Protein AF-A0A847BIH7-F1 (afdb_monomer)

Mean predicted aligned error: 9.91 Å

Radius of gyration: 17.62 Å; Cα contacts (8 Å, |Δi|>4): 32; chains: 1; bounding box: 43×30×44 Å

pLDDT: mean 75.48, std 9.5, range [41.09, 91.94]

Solvent-accessible surface area (backbone atoms only — not comparable to full-atom values): 7349 Å² total; per-residue (Å²): 110,71,71,57,54,52,49,50,56,53,56,69,46,43,62,59,51,48,57,58,47,56,74,78,40,56,68,67,58,52,50,52,52,53,50,50,52,50,50,52,54,52,48,53,52,34,53,75,69,70,42,48,71,57,62,75,72,46,60,60,71,58,51,51,49,47,40,45,51,50,61,52,49,50,50,53,53,48,52,60,42,47,77,74,37,60,70,67,58,44,47,58,59,53,64,46,50,64,58,52,49,59,59,48,35,34,80,73,69,65,47,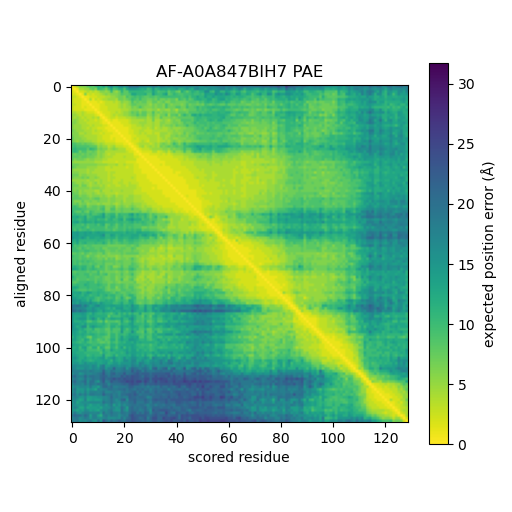80,80,46,76,62,55,53,51,50,49,51,54,56,54,63,69,71,111

Structure (mmCIF, N/CA/C/O backbone):
data_AF-A0A847BIH7-F1
#
_entry.id   AF-A0A847BIH7-F1
#
loop_
_atom_site.group_PDB
_atom_site.id
_atom_site.type_symbol
_atom_site.label_atom_id
_atom_site.label_alt_id
_atom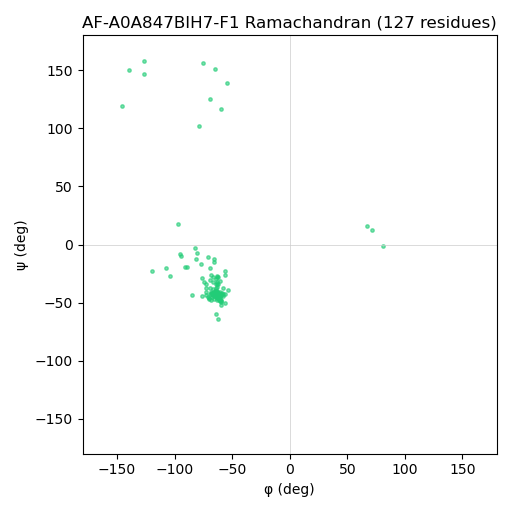_site.label_comp_id
_atom_site.label_asym_id
_atom_site.label_entity_id
_atom_site.label_seq_id
_atom_site.pdbx_PDB_ins_code
_atom_site.Cartn_x
_atom_site.Cartn_y
_atom_site.Cartn_z
_atom_site.occupancy
_atom_site.B_iso_or_equiv
_atom_site.auth_seq_id
_atom_site.auth_comp_id
_atom_site.auth_asym_id
_atom_site.auth_atom_id
_atom_site.pdbx_PDB_model_num
ATOM 1 N N . MET A 1 1 ? -15.569 13.007 2.045 1.00 56.41 1 MET A N 1
ATOM 2 C CA . MET A 1 1 ? -14.889 13.961 1.138 1.00 56.41 1 MET A CA 1
ATOM 3 C C . MET A 1 1 ? -13.470 14.306 1.593 1.00 56.41 1 MET A C 1
ATOM 5 O O . MET A 1 1 ? -12.554 14.014 0.839 1.00 56.41 1 MET A O 1
ATOM 9 N N . PHE A 1 2 ? -13.247 14.818 2.813 1.00 68.62 2 PHE A N 1
ATOM 10 C CA . PHE A 1 2 ? -11.900 15.198 3.291 1.00 68.62 2 PHE A CA 1
ATOM 11 C C . PHE A 1 2 ? -10.859 14.063 3.302 1.00 68.62 2 PHE A C 1
ATOM 13 O O . PHE A 1 2 ? -9.741 14.271 2.846 1.00 68.62 2 PHE A O 1
ATOM 20 N N . TYR A 1 3 ? -11.228 12.848 3.726 1.00 71.62 3 TYR A N 1
ATOM 21 C CA . TYR A 1 3 ? -10.313 11.695 3.680 1.00 71.62 3 TYR A CA 1
ATOM 22 C C . TYR A 1 3 ? -9.895 11.303 2.255 1.00 71.62 3 TYR A C 1
ATOM 24 O O . TYR A 1 3 ? -8.756 10.907 2.041 1.00 71.62 3 TYR A O 1
ATOM 32 N N . GLY A 1 4 ? -10.793 11.456 1.275 1.00 72.56 4 GLY A N 1
ATOM 33 C CA . GLY A 1 4 ? -10.501 11.159 -0.130 1.00 72.56 4 GLY A CA 1
ATOM 34 C C . GLY A 1 4 ? -9.544 12.177 -0.747 1.00 72.56 4 GLY A C 1
ATOM 35 O O . GLY A 1 4 ? -8.564 11.791 -1.369 1.00 72.56 4 GLY A O 1
ATOM 36 N N . LEU A 1 5 ? -9.771 13.473 -0.507 1.00 74.56 5 LEU A N 1
ATOM 37 C CA . LEU A 1 5 ? -8.861 14.533 -0.962 1.00 74.56 5 LEU A CA 1
ATOM 38 C C . LEU A 1 5 ? -7.475 14.414 -0.314 1.00 74.56 5 LEU A C 1
ATOM 40 O O . LEU A 1 5 ? -6.468 14.566 -0.999 1.00 74.56 5 LEU A O 1
ATOM 44 N N . GLY A 1 6 ? -7.419 14.088 0.982 1.00 77.56 6 GLY A N 1
ATOM 45 C CA . GLY A 1 6 ? -6.159 13.825 1.679 1.00 77.56 6 GLY A CA 1
ATOM 46 C C . GLY A 1 6 ? -5.415 12.617 1.105 1.00 77.56 6 GLY A C 1
ATOM 47 O O . GLY A 1 6 ? -4.210 12.694 0.884 1.00 77.56 6 GLY A O 1
ATOM 48 N N . ALA A 1 7 ? -6.132 11.533 0.792 1.00 78.88 7 ALA A N 1
ATOM 49 C CA . ALA A 1 7 ? -5.547 10.368 0.137 1.00 78.88 7 ALA A CA 1
ATOM 50 C C . ALA A 1 7 ? -4.977 10.720 -1.245 1.00 78.88 7 ALA A C 1
ATOM 52 O O . ALA A 1 7 ? -3.841 10.356 -1.527 1.00 78.88 7 ALA A O 1
ATOM 53 N N . VAL A 1 8 ? -5.712 11.482 -2.065 1.00 77.25 8 VAL A N 1
ATOM 54 C CA . VAL A 1 8 ? -5.238 11.937 -3.385 1.00 77.25 8 VAL A CA 1
ATOM 55 C C . VAL A 1 8 ? -3.993 12.814 -3.252 1.00 77.25 8 VAL A C 1
ATOM 57 O O . VAL A 1 8 ? -3.012 12.574 -3.945 1.00 77.25 8 VAL A O 1
ATOM 60 N N . ALA A 1 9 ? -3.989 13.782 -2.333 1.00 76.75 9 ALA A N 1
ATOM 61 C CA . ALA A 1 9 ? -2.837 14.658 -2.118 1.00 76.75 9 ALA A CA 1
ATOM 62 C C . ALA A 1 9 ? -1.581 13.880 -1.689 1.00 76.75 9 ALA A C 1
ATOM 64 O O . ALA A 1 9 ? -0.490 14.149 -2.190 1.00 76.75 9 ALA A O 1
ATOM 65 N N . LEU A 1 10 ? -1.736 12.892 -0.801 1.00 78.38 10 LEU A N 1
ATOM 66 C CA . LEU A 1 10 ? -0.646 11.997 -0.413 1.00 78.38 10 LEU A CA 1
ATOM 67 C C . LEU A 1 10 ? -0.174 11.152 -1.601 1.00 78.38 10 LEU A C 1
ATOM 69 O O . LEU A 1 10 ? 1.023 11.016 -1.819 1.00 78.38 10 LEU A O 1
ATOM 73 N N . TRP A 1 11 ? -1.090 10.627 -2.412 1.00 76.31 11 TRP A N 1
ATOM 74 C CA . TRP A 1 11 ? -0.735 9.810 -3.573 1.00 76.31 11 TRP A CA 1
ATOM 75 C C . TRP A 1 11 ? -0.004 10.606 -4.666 1.00 76.31 11 TRP A C 1
ATOM 77 O O . TRP A 1 11 ? 0.910 10.086 -5.301 1.00 76.31 11 TRP A O 1
ATOM 87 N N . SER A 1 12 ? -0.320 11.894 -4.827 1.00 73.88 12 SER A N 1
ATOM 88 C CA . SER A 1 12 ? 0.385 12.782 -5.758 1.00 73.88 12 SER A CA 1
ATOM 89 C C . SER A 1 12 ? 1.845 13.048 -5.364 1.00 73.88 12 SER A C 1
ATOM 91 O O . SER A 1 12 ? 2.673 13.298 -6.236 1.00 73.88 12 SER A O 1
ATOM 93 N N . THR A 1 13 ? 2.198 12.989 -4.074 1.00 80.19 13 THR A N 1
ATOM 94 C CA . THR A 1 13 ? 3.587 13.190 -3.606 1.00 80.19 13 THR A CA 1
ATOM 95 C C . THR A 1 13 ? 4.388 11.894 -3.521 1.00 80.19 13 THR A C 1
ATOM 97 O O . THR A 1 13 ? 5.621 11.927 -3.544 1.00 80.19 13 THR A O 1
ATOM 100 N N . VAL A 1 14 ? 3.701 10.750 -3.481 1.00 78.06 14 VAL A N 1
ATOM 101 C CA . VAL A 1 14 ? 4.301 9.415 -3.413 1.00 78.06 14 VAL A CA 1
ATOM 102 C C . VAL A 1 14 ? 5.268 9.174 -4.573 1.00 78.06 14 VAL A C 1
ATOM 104 O O . VAL A 1 14 ? 6.373 8.706 -4.325 1.00 78.06 14 VAL A O 1
ATOM 107 N N . ALA A 1 15 ? 4.935 9.561 -5.810 1.00 69.56 15 ALA A N 1
ATOM 108 C CA . ALA A 1 15 ? 5.830 9.382 -6.962 1.00 69.56 15 ALA A CA 1
ATOM 109 C C . ALA A 1 15 ? 7.179 10.107 -6.785 1.00 69.56 15 ALA A C 1
ATOM 111 O O . ALA A 1 15 ? 8.245 9.535 -7.027 1.00 69.56 15 ALA A O 1
ATOM 112 N N . THR A 1 16 ? 7.147 11.349 -6.296 1.00 75.44 16 THR A N 1
ATOM 113 C CA . THR A 1 16 ? 8.354 12.135 -6.007 1.00 75.44 16 THR A CA 1
ATOM 114 C C . THR A 1 16 ? 9.146 11.527 -4.851 1.00 75.44 16 THR A C 1
ATOM 116 O O . THR A 1 16 ? 10.365 11.391 -4.950 1.00 75.44 16 THR A O 1
ATOM 119 N N . ALA A 1 17 ? 8.465 11.105 -3.782 1.00 78.31 17 ALA A N 1
ATOM 120 C CA . ALA A 1 17 ? 9.098 10.448 -2.642 1.00 78.31 17 ALA A CA 1
ATOM 121 C C . ALA A 1 17 ? 9.766 9.121 -3.042 1.00 78.31 17 ALA A C 1
ATOM 123 O O . ALA A 1 17 ? 10.910 8.885 -2.662 1.00 78.31 17 ALA A O 1
ATOM 124 N N . PHE A 1 18 ? 9.103 8.300 -3.866 1.00 72.31 18 PHE A N 1
ATOM 125 C CA . PHE A 1 18 ? 9.674 7.076 -4.431 1.00 72.31 18 PHE A CA 1
ATOM 126 C C . PHE A 1 18 ? 10.908 7.381 -5.273 1.00 72.31 18 PHE A C 1
ATOM 128 O O . PHE A 1 18 ? 11.933 6.745 -5.071 1.00 72.31 18 PHE A O 1
ATOM 135 N N . LYS A 1 19 ? 10.856 8.371 -6.172 1.00 70.12 19 LYS A N 1
ATOM 136 C CA . LYS A 1 19 ? 12.014 8.739 -7.003 1.00 70.12 19 LYS A CA 1
ATOM 137 C C . LYS A 1 19 ? 13.230 9.128 -6.157 1.00 70.12 19 LYS A C 1
ATOM 139 O O . LYS A 1 19 ? 14.341 8.699 -6.451 1.00 70.12 19 LYS A O 1
ATOM 144 N N . VAL A 1 20 ? 13.022 9.930 -5.112 1.00 79.81 20 VAL A N 1
ATOM 145 C CA . VAL A 1 20 ? 14.097 10.353 -4.202 1.00 79.81 20 VAL A CA 1
ATOM 146 C C . VAL A 1 20 ? 14.607 9.173 -3.380 1.00 79.81 20 VAL A C 1
ATOM 148 O O . VAL A 1 20 ? 15.814 8.953 -3.328 1.00 79.81 20 VAL A O 1
ATOM 151 N N . ALA A 1 21 ? 13.7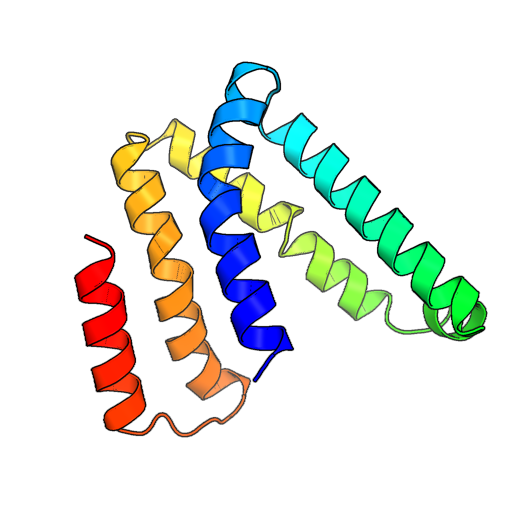20 8.377 -2.789 1.00 79.25 21 ALA A N 1
ATOM 152 C CA . ALA A 1 21 ? 14.114 7.215 -2.005 1.00 79.25 21 ALA A CA 1
ATOM 153 C C . ALA A 1 21 ? 14.873 6.186 -2.862 1.00 79.25 21 ALA A C 1
ATOM 155 O O . ALA A 1 21 ? 15.958 5.763 -2.484 1.00 79.25 21 ALA A O 1
ATOM 156 N N . LEU A 1 22 ? 14.401 5.877 -4.071 1.00 76.12 22 LEU A N 1
ATOM 157 C CA . LEU A 1 22 ? 15.059 4.937 -4.988 1.00 76.12 22 LEU A CA 1
ATOM 158 C C . LEU A 1 22 ? 16.425 5.408 -5.507 1.00 76.12 22 LEU A C 1
ATOM 160 O O . LEU A 1 22 ? 17.168 4.608 -6.066 1.00 76.12 22 LEU A O 1
ATOM 164 N N . SER A 1 23 ? 16.782 6.683 -5.315 1.00 78.12 23 SER A N 1
ATOM 165 C CA . SER A 1 23 ? 18.146 7.161 -5.585 1.00 78.12 23 SER A CA 1
ATOM 166 C C . SER A 1 23 ? 19.153 6.784 -4.492 1.00 78.12 23 SER A C 1
ATOM 168 O O . SER A 1 23 ? 20.356 6.859 -4.726 1.00 78.12 23 SER A O 1
ATOM 170 N N . GLN A 1 24 ? 18.670 6.393 -3.310 1.00 79.81 24 GLN A N 1
ATOM 171 C CA . GLN A 1 24 ? 19.477 6.109 -2.117 1.00 79.81 24 GLN A CA 1
ATOM 172 C C . GLN A 1 24 ? 19.320 4.666 -1.616 1.00 79.81 24 GLN A C 1
ATOM 174 O O . GLN A 1 24 ? 20.186 4.174 -0.902 1.00 79.81 24 GLN A O 1
ATOM 179 N N . MET A 1 25 ? 18.216 3.995 -1.950 1.00 79.69 25 MET A N 1
ATOM 180 C CA . MET A 1 25 ? 17.878 2.657 -1.458 1.00 79.69 25 MET A CA 1
ATOM 181 C C . MET A 1 25 ? 17.277 1.796 -2.566 1.00 79.69 25 MET A C 1
ATOM 183 O O . MET A 1 25 ? 16.614 2.292 -3.479 1.00 79.69 25 MET A O 1
ATOM 187 N N . SER A 1 26 ? 17.493 0.487 -2.472 1.00 80.56 26 SER A N 1
ATOM 188 C CA . SER A 1 26 ? 16.856 -0.472 -3.364 1.00 80.56 26 SER A CA 1
ATOM 189 C C . SER A 1 26 ? 15.339 -0.477 -3.139 1.00 80.56 26 SER A C 1
ATOM 191 O O . SER A 1 26 ? 14.853 -0.218 -2.030 1.00 80.56 26 SER A O 1
ATOM 193 N N . PRO A 1 27 ? 14.542 -0.801 -4.167 1.00 71.88 27 PRO A N 1
ATOM 194 C CA . PRO A 1 27 ? 13.097 -0.809 -4.010 1.00 71.88 27 PRO A CA 1
ATOM 195 C C . PRO A 1 27 ? 12.616 -1.851 -2.982 1.00 71.88 27 PRO A C 1
ATOM 197 O O . PRO A 1 27 ? 11.623 -1.606 -2.304 1.00 71.88 27 PRO A O 1
ATOM 200 N N . LEU A 1 28 ? 13.352 -2.951 -2.779 1.00 77.44 28 LEU A N 1
ATOM 201 C CA . LEU A 1 28 ? 13.097 -3.924 -1.708 1.00 77.44 28 LEU A CA 1
ATOM 202 C C . LEU A 1 28 ? 13.227 -3.308 -0.306 1.00 77.44 28 LEU A C 1
ATOM 204 O O . LEU A 1 28 ? 12.342 -3.511 0.524 1.00 77.44 28 LEU A O 1
ATOM 208 N N . GLU A 1 29 ? 14.287 -2.537 -0.050 1.00 81.06 29 GLU A N 1
ATOM 209 C CA . GLU A 1 29 ? 14.509 -1.853 1.234 1.00 81.06 29 GLU A CA 1
ATOM 210 C C . GLU A 1 29 ? 13.420 -0.817 1.515 1.00 81.06 29 GLU A C 1
ATOM 212 O O . GLU A 1 29 ? 12.886 -0.752 2.624 1.00 81.06 29 GLU A O 1
ATOM 217 N N . LEU A 1 30 ? 13.040 -0.052 0.489 1.00 82.25 30 LEU A N 1
ATOM 218 C CA . LEU A 1 30 ? 11.980 0.945 0.583 1.00 82.25 30 LEU A CA 1
ATOM 219 C C . LEU A 1 30 ? 10.651 0.295 0.986 1.00 82.25 30 LEU A C 1
ATOM 221 O O . LEU A 1 30 ? 9.993 0.758 1.917 1.00 82.25 30 LEU A O 1
ATOM 225 N N . ILE A 1 31 ? 10.264 -0.800 0.328 1.00 82.12 31 ILE A N 1
ATOM 226 C CA . ILE A 1 31 ? 9.016 -1.518 0.628 1.00 82.12 31 ILE A CA 1
ATOM 227 C C . ILE A 1 31 ? 9.053 -2.122 2.029 1.00 82.12 31 ILE A C 1
ATOM 229 O O . ILE A 1 31 ? 8.044 -2.080 2.737 1.00 82.12 31 ILE A O 1
ATOM 233 N N . TRP A 1 32 ? 10.199 -2.665 2.444 1.00 84.06 32 TRP A N 1
ATOM 234 C CA . TRP A 1 32 ? 10.381 -3.197 3.791 1.00 84.06 32 TRP A CA 1
ATOM 235 C C . TRP A 1 32 ? 10.153 -2.117 4.849 1.00 84.06 32 TRP A C 1
ATOM 237 O O . TRP A 1 32 ? 9.359 -2.313 5.770 1.00 84.06 32 TRP A O 1
ATOM 247 N N . LEU A 1 33 ? 10.782 -0.951 4.680 1.00 86.81 33 LEU A N 1
ATOM 248 C CA . LEU A 1 33 ? 10.602 0.198 5.566 1.00 86.81 33 LEU A CA 1
ATOM 249 C C . LEU A 1 33 ? 9.160 0.713 5.540 1.00 86.81 33 LEU A C 1
ATOM 251 O O . LEU A 1 33 ? 8.574 0.927 6.598 1.00 86.81 33 LEU A O 1
ATOM 255 N N . ALA A 1 34 ? 8.555 0.860 4.360 1.00 86.19 34 ALA A N 1
ATOM 256 C CA . ALA A 1 34 ? 7.169 1.305 4.223 1.00 86.19 34 ALA A CA 1
ATOM 257 C C . ALA A 1 34 ? 6.187 0.346 4.919 1.00 86.19 34 ALA A C 1
ATOM 259 O O . ALA A 1 34 ? 5.282 0.787 5.631 1.00 86.19 34 ALA A O 1
ATOM 260 N N . SER A 1 35 ? 6.401 -0.963 4.770 1.00 86.56 35 SER A N 1
ATOM 261 C CA . SER A 1 35 ? 5.593 -2.005 5.415 1.00 86.56 35 SER A CA 1
ATOM 262 C C . SER A 1 35 ? 5.778 -2.002 6.930 1.00 86.56 35 SER A C 1
ATOM 264 O O . SER A 1 35 ? 4.796 -2.098 7.664 1.00 86.56 35 SER A O 1
ATOM 266 N N . LEU A 1 36 ? 7.013 -1.828 7.411 1.00 88.81 36 LEU A N 1
ATOM 267 C CA . LEU A 1 36 ? 7.318 -1.722 8.836 1.00 88.81 36 LEU A CA 1
ATOM 268 C C . LEU A 1 36 ? 6.657 -0.489 9.461 1.00 88.81 36 LEU A C 1
ATOM 270 O O . LEU A 1 36 ? 6.005 -0.599 10.497 1.00 88.81 36 LEU A O 1
ATOM 274 N N . VAL A 1 37 ? 6.782 0.676 8.821 1.00 91.00 37 VAL A N 1
ATOM 275 C CA . VAL A 1 37 ? 6.150 1.920 9.280 1.00 91.00 37 VAL A CA 1
ATOM 276 C C . VAL A 1 37 ? 4.630 1.764 9.307 1.00 91.00 37 VAL A C 1
ATOM 278 O O . VAL A 1 37 ? 4.002 2.126 10.300 1.00 91.00 37 VAL A O 1
ATOM 281 N N . SER A 1 38 ? 4.035 1.172 8.266 1.00 88.31 38 SER A N 1
ATOM 282 C CA . SER A 1 38 ? 2.595 0.890 8.224 1.00 88.31 38 SER A CA 1
ATOM 283 C C . SER A 1 38 ? 2.161 -0.044 9.358 1.00 88.31 38 SER A C 1
ATOM 285 O O . SER A 1 38 ? 1.194 0.253 10.063 1.00 88.31 38 SER A O 1
ATOM 287 N N . TRP A 1 39 ? 2.909 -1.126 9.595 1.00 89.31 39 TRP A N 1
ATOM 288 C CA . TRP A 1 39 ? 2.641 -2.075 10.675 1.00 89.31 39 TRP A CA 1
ATOM 289 C C . TRP A 1 39 ? 2.725 -1.419 12.057 1.00 89.31 39 TRP A C 1
ATOM 291 O O . TRP A 1 39 ? 1.821 -1.603 12.871 1.00 89.31 39 TRP A O 1
ATOM 301 N N . LEU A 1 40 ? 3.748 -0.596 12.307 1.00 91.94 40 LEU A N 1
ATOM 302 C CA . LEU A 1 40 ? 3.898 0.142 13.564 1.00 91.94 40 LEU A CA 1
ATOM 303 C C . LEU A 1 40 ? 2.761 1.144 13.777 1.00 91.94 40 LEU A C 1
ATOM 305 O O . LEU A 1 40 ? 2.211 1.228 14.874 1.00 91.94 40 LEU A O 1
ATOM 309 N N . LEU A 1 41 ? 2.382 1.886 12.735 1.00 91.75 41 LEU A N 1
ATOM 310 C CA . LEU A 1 41 ? 1.337 2.905 12.812 1.00 91.75 41 LEU A CA 1
ATOM 311 C C . LEU A 1 41 ? -0.039 2.263 13.051 1.00 91.75 41 LEU A C 1
ATOM 313 O O . LEU A 1 41 ? -0.769 2.678 13.952 1.00 91.75 41 LEU A O 1
ATOM 317 N N . MET A 1 42 ? -0.360 1.194 12.317 1.00 87.44 42 MET A N 1
ATOM 318 C CA . MET A 1 42 ? -1.574 0.399 12.531 1.00 87.44 42 MET A CA 1
ATOM 319 C C . MET A 1 42 ? -1.577 -0.268 13.911 1.00 87.44 42 MET A C 1
ATOM 321 O O . MET A 1 42 ? -2.590 -0.228 14.609 1.00 87.44 42 MET A O 1
ATOM 325 N N . GLY A 1 43 ? -0.442 -0.820 14.345 1.00 87.88 43 GLY A N 1
ATOM 326 C CA . GLY A 1 43 ? -0.275 -1.402 15.674 1.00 87.88 43 GLY A CA 1
ATOM 327 C C . GLY A 1 43 ? -0.531 -0.382 16.785 1.00 87.88 43 GLY A C 1
ATOM 328 O O . GLY A 1 43 ? -1.329 -0.639 17.686 1.00 87.88 43 GLY A O 1
ATOM 329 N N . ALA A 1 44 ? 0.058 0.812 16.684 1.00 90.88 44 ALA A N 1
ATOM 330 C CA . ALA A 1 44 ? -0.158 1.902 17.631 1.00 90.88 44 ALA A CA 1
ATOM 331 C C . ALA A 1 44 ? -1.632 2.339 17.687 1.00 90.88 44 ALA A C 1
ATOM 333 O O . ALA A 1 44 ? -2.167 2.560 18.775 1.00 90.88 44 ALA A O 1
ATOM 334 N N . LEU A 1 45 ? -2.314 2.415 16.538 1.00 90.06 45 LEU A N 1
ATOM 335 C CA . LEU A 1 45 ? -3.744 2.729 16.475 1.00 90.06 45 LEU A CA 1
ATOM 336 C C . LEU A 1 45 ? -4.601 1.659 17.163 1.00 90.06 45 LEU A C 1
ATOM 338 O O . LEU A 1 45 ? -5.482 2.001 17.952 1.00 90.06 45 LEU A O 1
ATOM 342 N N . VAL A 1 46 ? -4.329 0.377 16.911 1.00 89.69 46 VAL A N 1
ATOM 343 C CA . VAL A 1 46 ? -5.060 -0.745 17.524 1.00 89.69 46 VAL A CA 1
ATOM 344 C C . VAL A 1 46 ? -4.855 -0.783 19.040 1.00 89.69 46 VAL A C 1
ATOM 346 O O . VAL A 1 46 ? -5.819 -0.988 19.783 1.00 89.69 46 VAL A O 1
ATOM 349 N N . ILE A 1 47 ? -3.625 -0.541 19.507 1.00 90.12 47 ILE A N 1
ATOM 350 C CA . ILE A 1 47 ? -3.308 -0.431 20.937 1.00 90.12 47 ILE A CA 1
ATOM 351 C C . ILE A 1 47 ? -4.085 0.734 21.555 1.00 90.12 47 ILE A C 1
ATOM 353 O O . ILE A 1 47 ? -4.747 0.553 22.575 1.00 90.12 47 ILE A O 1
ATOM 357 N N . ARG A 1 48 ? -4.074 1.910 20.913 1.00 91.19 48 ARG A N 1
ATOM 358 C CA . ARG A 1 48 ? -4.783 3.100 21.404 1.00 91.19 48 ARG A CA 1
ATOM 359 C C . ARG A 1 48 ? -6.304 2.913 21.446 1.00 91.19 48 ARG A C 1
ATOM 361 O O . ARG A 1 48 ? -6.962 3.506 22.292 1.00 91.19 48 ARG A O 1
ATOM 368 N N . GLN A 1 49 ? -6.859 2.087 20.559 1.00 89.44 49 GLN A N 1
ATOM 369 C CA . GLN A 1 49 ? -8.278 1.715 20.553 1.00 89.44 49 GLN A CA 1
ATOM 370 C C . GLN A 1 49 ? -8.628 0.606 21.562 1.00 89.44 49 GLN A C 1
ATOM 372 O O . GLN A 1 49 ? -9.802 0.281 21.711 1.00 89.44 49 GLN A O 1
ATOM 377 N N . GLY A 1 50 ? -7.644 -0.007 22.231 1.00 87.38 50 GLY A N 1
ATOM 378 C CA . GLY A 1 50 ? -7.863 -1.116 23.167 1.00 87.38 50 GLY A CA 1
ATOM 379 C C . GLY A 1 50 ? -8.266 -2.439 22.501 1.00 87.38 50 GLY A C 1
ATOM 380 O O . GLY A 1 50 ? -8.674 -3.374 23.185 1.00 87.38 50 GLY A O 1
ATOM 381 N N . ARG A 1 51 ? -8.138 -2.556 21.172 1.00 88.19 51 ARG A N 1
ATOM 382 C CA . ARG A 1 51 ? -8.614 -3.711 20.378 1.00 88.19 51 ARG A CA 1
ATOM 383 C C . ARG A 1 51 ? -7.526 -4.742 20.068 1.00 88.19 51 ARG A C 1
ATOM 385 O O . ARG A 1 51 ? -7.688 -5.580 19.183 1.00 88.19 51 ARG A O 1
ATOM 392 N N . LEU A 1 52 ? -6.411 -4.710 20.799 1.00 84.00 52 LEU A N 1
ATOM 393 C CA . LEU A 1 52 ? -5.246 -5.561 20.536 1.00 84.00 52 LEU A CA 1
ATOM 394 C C . LEU A 1 52 ? -5.583 -7.059 20.568 1.00 84.00 52 LEU A C 1
ATOM 396 O O . LEU A 1 52 ? -5.158 -7.803 19.689 1.00 84.00 52 LEU A O 1
ATOM 400 N N . MET A 1 53 ? -6.383 -7.504 21.541 1.00 83.12 53 MET A N 1
ATOM 401 C CA . MET A 1 53 ? -6.751 -8.923 21.648 1.00 83.12 53 MET A CA 1
ATOM 402 C C . MET A 1 53 ? -7.681 -9.387 20.528 1.00 83.12 53 MET A C 1
ATOM 404 O O . MET A 1 53 ? -7.625 -10.547 20.129 1.00 83.12 53 MET A O 1
ATOM 408 N N . GLU A 1 54 ? -8.519 -8.497 20.002 1.00 83.75 54 GLU A N 1
ATOM 409 C CA . GLU A 1 54 ? -9.388 -8.802 18.868 1.00 83.75 54 GLU A CA 1
ATOM 410 C C . GLU A 1 54 ? -8.557 -8.951 17.586 1.00 83.75 54 GLU A C 1
ATOM 412 O O . GLU A 1 54 ? -8.685 -9.955 16.884 1.00 83.75 54 GLU A O 1
ATOM 417 N N . ALA A 1 55 ? -7.637 -8.007 17.352 1.00 81.69 55 ALA A N 1
ATOM 418 C CA . ALA A 1 55 ? -6.726 -8.007 16.209 1.00 81.69 55 ALA A CA 1
ATOM 419 C C . ALA A 1 55 ? -5.773 -9.215 16.198 1.00 81.69 55 ALA A C 1
ATOM 421 O O . ALA A 1 55 ? -5.459 -9.740 15.135 1.00 81.69 55 ALA A O 1
ATOM 422 N N . LEU A 1 56 ? -5.340 -9.690 17.371 1.00 81.69 56 LEU A N 1
ATOM 423 C CA . LEU A 1 56 ? -4.480 -10.872 17.492 1.00 81.69 56 LEU A CA 1
ATOM 424 C C . LEU A 1 56 ? -5.238 -12.201 17.426 1.00 81.69 56 LEU A C 1
ATOM 426 O O . LEU A 1 56 ? -4.607 -13.247 17.299 1.00 81.69 56 LEU A O 1
ATOM 430 N N . ARG A 1 57 ? -6.570 -12.209 17.525 1.00 82.00 57 ARG A N 1
ATOM 431 C CA . ARG A 1 57 ? -7.368 -13.448 17.487 1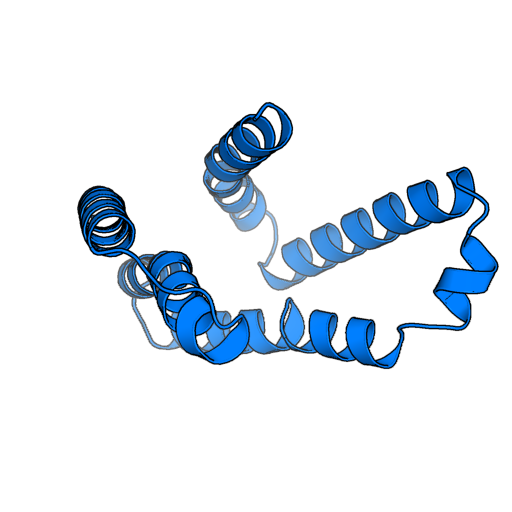.00 82.00 57 ARG A CA 1
ATOM 432 C C . ARG A 1 57 ? -8.075 -13.673 16.159 1.00 82.00 57 ARG A C 1
ATOM 434 O O . ARG A 1 57 ? -8.315 -14.820 15.796 1.00 82.00 57 ARG A O 1
ATOM 441 N N . HIS A 1 58 ? -8.389 -12.610 15.427 1.00 82.19 58 HIS A N 1
ATOM 442 C CA . HIS A 1 58 ? -9.198 -12.686 14.215 1.00 82.19 58 HIS A CA 1
ATOM 443 C C . HIS A 1 58 ? -8.500 -12.036 13.022 1.00 82.19 58 HIS A C 1
ATOM 445 O O . HIS A 1 58 ? -7.623 -11.195 13.164 1.00 82.19 58 HIS A O 1
ATOM 451 N N . GLY A 1 59 ? -8.908 -12.427 11.813 1.00 78.81 59 GLY A N 1
ATOM 452 C CA . GLY A 1 59 ? -8.488 -11.743 10.588 1.00 78.81 59 GLY A CA 1
ATOM 453 C C . GLY A 1 59 ? -7.110 -12.126 10.046 1.00 78.81 59 GLY A C 1
ATOM 454 O O . GLY A 1 59 ? -6.776 -11.669 8.959 1.00 78.81 59 GLY A O 1
ATOM 455 N N . TRP A 1 60 ? -6.351 -13.015 10.701 1.00 83.50 60 TRP A N 1
ATOM 456 C CA . TRP A 1 60 ? -5.042 -13.488 10.214 1.00 83.50 60 TRP A CA 1
ATOM 457 C C . TRP A 1 60 ? -5.078 -14.033 8.790 1.00 83.50 60 TRP A C 1
ATOM 459 O O . TRP A 1 60 ? -4.169 -13.765 8.016 1.00 83.50 60 TRP A O 1
ATOM 469 N N . ARG A 1 61 ? -6.139 -14.760 8.418 1.00 84.06 61 ARG A N 1
ATOM 470 C CA . ARG A 1 61 ? -6.28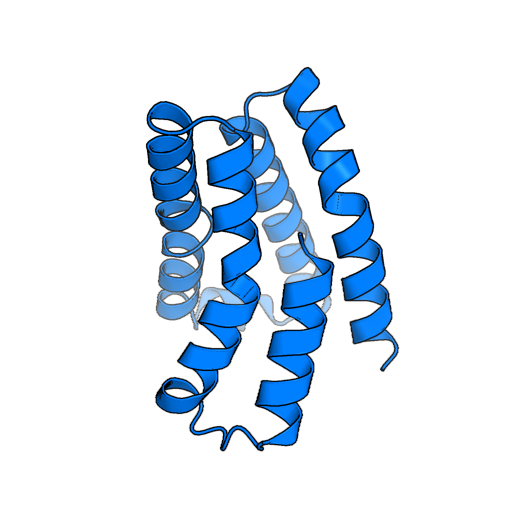3 -15.297 7.057 1.00 84.06 61 ARG A CA 1
ATOM 471 C C . ARG A 1 61 ? -6.392 -14.173 6.029 1.00 84.06 61 ARG A C 1
ATOM 473 O O . ARG A 1 61 ? -5.717 -14.215 5.010 1.00 84.06 61 ARG A O 1
ATOM 480 N N . THR A 1 62 ? -7.201 -13.158 6.323 1.00 82.88 62 THR A N 1
ATOM 481 C CA . THR A 1 62 ? -7.372 -11.978 5.469 1.00 82.88 62 THR A CA 1
ATOM 482 C C . THR A 1 62 ? -6.110 -11.123 5.446 1.00 82.88 62 THR A C 1
ATOM 484 O O . THR A 1 62 ? -5.712 -10.678 4.379 1.00 82.88 62 THR A O 1
ATOM 487 N N . ALA A 1 63 ? -5.448 -10.935 6.590 1.00 81.94 63 ALA A N 1
ATOM 488 C CA . ALA A 1 63 ? -4.207 -10.175 6.701 1.00 81.94 63 ALA A CA 1
ATOM 489 C C . ALA A 1 63 ? -3.048 -10.854 5.955 1.00 81.94 63 ALA A C 1
ATOM 491 O O . ALA A 1 63 ? -2.329 -10.191 5.214 1.00 81.94 63 ALA A O 1
ATOM 492 N N . ALA A 1 64 ? -2.909 -12.176 6.088 1.00 83.88 64 ALA A N 1
ATOM 493 C CA . ALA A 1 64 ? -1.931 -12.960 5.344 1.00 83.88 64 ALA A CA 1
ATOM 494 C C . ALA A 1 64 ? -2.206 -12.898 3.840 1.00 83.88 64 ALA A C 1
ATOM 496 O O . ALA A 1 64 ? -1.276 -12.701 3.062 1.00 83.88 64 ALA A O 1
ATOM 497 N N . TRP A 1 65 ? -3.477 -12.996 3.425 1.00 84.81 65 TRP A N 1
ATOM 498 C CA . TRP A 1 65 ? -3.813 -12.869 2.009 1.00 84.81 65 TRP A CA 1
ATOM 499 C C . TRP A 1 65 ? -3.535 -11.460 1.479 1.00 84.81 65 TRP A C 1
ATOM 501 O O . TRP A 1 65 ? -2.935 -11.307 0.421 1.00 84.81 65 TRP A O 1
ATOM 511 N N . ALA A 1 66 ? -3.921 -10.428 2.229 1.00 82.56 66 ALA A N 1
ATOM 512 C CA . ALA A 1 66 ? -3.674 -9.042 1.859 1.00 82.56 66 ALA A CA 1
ATOM 513 C C . ALA A 1 66 ? -2.170 -8.765 1.726 1.00 82.56 66 ALA A C 1
ATOM 515 O O . ALA A 1 66 ? -1.757 -8.265 0.688 1.00 82.56 66 ALA A O 1
ATOM 516 N N . GLY A 1 67 ? -1.361 -9.178 2.709 1.00 83.81 67 GLY A N 1
ATOM 517 C CA . GLY A 1 67 ? 0.098 -9.028 2.692 1.00 83.81 67 GLY A CA 1
ATOM 518 C C . GLY A 1 67 ? 0.781 -9.816 1.570 1.00 83.81 67 GLY A C 1
ATOM 519 O O . GLY A 1 67 ? 1.732 -9.333 0.953 1.00 83.81 67 GLY A O 1
ATOM 520 N N . LEU A 1 68 ? 0.274 -11.015 1.262 1.00 85.81 68 LEU A N 1
ATOM 521 C CA . LEU A 1 68 ? 0.772 -11.817 0.148 1.00 85.81 68 LEU A CA 1
ATOM 522 C C . LEU A 1 68 ? 0.417 -11.187 -1.204 1.00 85.81 68 LEU A C 1
ATOM 524 O O . LEU A 1 68 ? 1.243 -11.219 -2.106 1.00 85.81 68 LEU A O 1
ATOM 528 N N . MET A 1 69 ? -0.761 -10.581 -1.358 1.00 82.00 69 MET A N 1
ATOM 529 C CA . MET A 1 69 ? -1.118 -9.848 -2.580 1.00 82.00 69 MET A CA 1
ATOM 530 C C . MET A 1 69 ? -0.310 -8.553 -2.718 1.00 82.00 69 MET A C 1
ATOM 532 O O . MET A 1 69 ? 0.250 -8.285 -3.780 1.00 82.00 69 MET A O 1
ATOM 536 N N . ASN A 1 70 ? -0.209 -7.774 -1.642 1.00 80.69 70 ASN A N 1
ATOM 537 C CA . ASN A 1 70 ? 0.560 -6.538 -1.568 1.00 80.69 70 ASN A CA 1
ATOM 538 C C . ASN A 1 70 ? 1.145 -6.390 -0.148 1.00 80.69 70 ASN A C 1
ATOM 540 O O . ASN A 1 70 ? 0.377 -6.313 0.813 1.00 80.69 70 ASN A O 1
ATOM 544 N N . PRO A 1 71 ? 2.476 -6.338 0.017 1.00 74.81 71 PRO A N 1
ATOM 545 C CA . PRO A 1 71 ? 3.465 -6.059 -1.024 1.00 74.81 71 PRO A CA 1
ATOM 546 C C . PRO A 1 71 ? 4.005 -7.274 -1.793 1.00 74.81 71 PRO A C 1
ATOM 548 O O . PRO A 1 71 ? 4.532 -7.094 -2.886 1.00 74.81 71 PRO A O 1
ATOM 551 N N . VAL A 1 72 ? 3.890 -8.504 -1.290 1.00 80.94 72 VAL A N 1
ATOM 552 C CA . VAL A 1 72 ? 4.758 -9.601 -1.768 1.00 80.94 72 VAL A CA 1
ATOM 553 C C . VAL A 1 7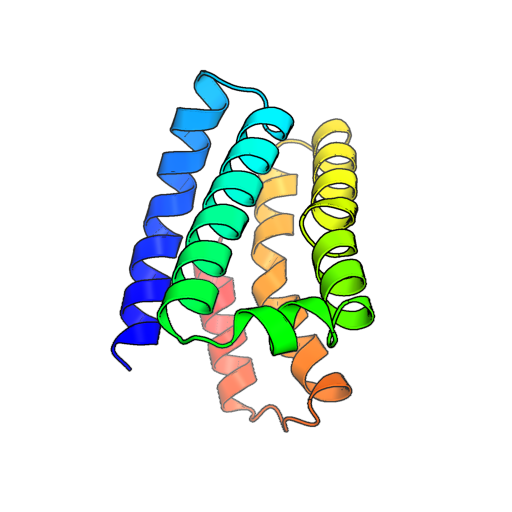2 ? 4.569 -9.931 -3.257 1.00 80.94 72 VAL A C 1
ATOM 555 O O . VAL A 1 72 ? 5.492 -9.743 -4.048 1.00 80.94 72 VAL A O 1
ATOM 558 N N . ALA A 1 73 ? 3.394 -10.409 -3.668 1.00 83.06 73 ALA A N 1
ATOM 559 C CA . ALA A 1 73 ? 3.154 -10.847 -5.042 1.00 83.06 73 ALA A CA 1
ATOM 560 C C . ALA A 1 73 ? 3.211 -9.678 -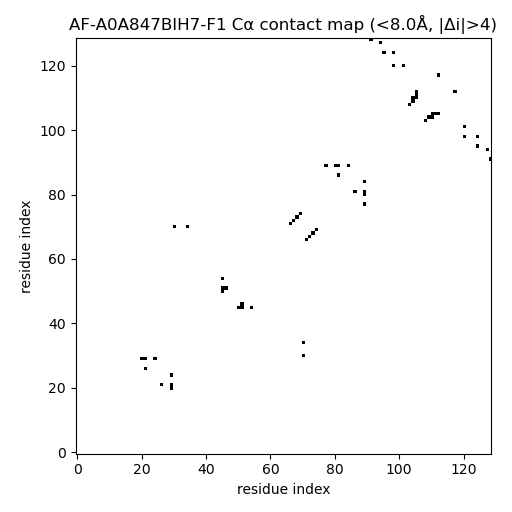6.030 1.00 83.06 73 ALA A C 1
ATOM 562 O O . ALA A 1 73 ? 3.840 -9.794 -7.080 1.00 83.06 73 ALA A O 1
ATOM 563 N N . TYR A 1 74 ? 2.597 -8.545 -5.677 1.00 81.00 74 TYR A N 1
ATOM 564 C CA . TYR A 1 74 ? 2.602 -7.349 -6.511 1.00 81.00 74 TYR A CA 1
ATOM 565 C C . TYR A 1 74 ? 4.024 -6.885 -6.850 1.00 81.00 74 TYR A C 1
ATOM 567 O O . TYR A 1 74 ? 4.334 -6.701 -8.025 1.00 81.00 74 TYR A O 1
ATOM 575 N N . TYR A 1 75 ? 4.910 -6.751 -5.859 1.00 75.88 75 TYR A N 1
ATOM 576 C CA . TYR A 1 75 ? 6.265 -6.264 -6.117 1.00 75.88 75 TYR A CA 1
ATOM 577 C C . TYR A 1 75 ? 7.174 -7.314 -6.759 1.00 75.88 75 TYR A C 1
ATOM 579 O O . TYR A 1 75 ? 8.032 -6.945 -7.554 1.00 75.88 75 TYR A O 1
ATOM 587 N N . LEU A 1 76 ? 6.961 -8.611 -6.508 1.00 78.94 76 LEU A N 1
ATOM 588 C CA . LEU A 1 76 ? 7.660 -9.668 -7.249 1.00 78.94 76 LEU A CA 1
ATOM 589 C C . LEU A 1 76 ? 7.339 -9.617 -8.749 1.00 78.94 76 LEU A C 1
ATOM 591 O O . LEU A 1 76 ? 8.246 -9.693 -9.577 1.00 78.94 76 LEU A O 1
ATOM 595 N N . VAL A 1 77 ? 6.060 -9.446 -9.101 1.00 80.50 77 VAL A N 1
ATOM 596 C CA . VAL A 1 77 ? 5.640 -9.274 -10.499 1.00 80.50 77 VAL A CA 1
ATOM 597 C C . VAL A 1 77 ? 6.181 -7.963 -11.065 1.00 80.50 77 VAL A C 1
ATOM 599 O O . VAL A 1 77 ? 6.674 -7.954 -12.190 1.00 80.50 77 VAL A O 1
ATOM 602 N N . LEU A 1 78 ? 6.141 -6.877 -10.287 1.00 75.38 78 LEU A N 1
ATOM 603 C CA . LEU A 1 78 ? 6.649 -5.573 -10.705 1.00 75.38 78 LEU A CA 1
ATOM 604 C C . LEU A 1 78 ? 8.144 -5.635 -11.037 1.00 75.38 78 LEU A C 1
ATOM 606 O O . LEU A 1 78 ? 8.525 -5.259 -12.137 1.00 75.38 78 LEU A O 1
ATOM 610 N N . PHE A 1 79 ? 8.988 -6.160 -10.147 1.00 71.44 79 PHE A N 1
ATOM 611 C CA . PHE A 1 79 ? 10.421 -6.290 -10.430 1.00 71.44 79 PHE A CA 1
ATOM 612 C C . PHE A 1 79 ? 10.686 -7.232 -11.602 1.00 71.44 79 PHE A C 1
ATOM 614 O O . PHE A 1 79 ? 11.455 -6.890 -12.494 1.00 71.44 79 PHE A O 1
ATOM 621 N N . GLY A 1 80 ? 9.963 -8.354 -11.678 1.00 75.38 80 GLY A N 1
ATOM 622 C CA . GLY A 1 80 ? 10.055 -9.253 -12.825 1.00 75.38 80 GLY A CA 1
ATOM 623 C C . GLY A 1 80 ? 9.670 -8.592 -14.155 1.00 75.38 80 GLY A C 1
ATOM 624 O O . GLY A 1 80 ? 10.219 -8.960 -15.195 1.00 75.38 80 GLY A O 1
ATOM 625 N N . ALA A 1 81 ? 8.747 -7.630 -14.144 1.00 75.25 81 ALA A N 1
ATOM 626 C CA . ALA A 1 81 ? 8.373 -6.850 -15.319 1.00 75.25 81 ALA A CA 1
ATOM 627 C C . ALA A 1 81 ? 9.423 -5.779 -15.649 1.00 75.25 81 ALA A C 1
ATOM 629 O O . ALA A 1 81 ? 9.805 -5.656 -16.809 1.00 75.25 81 ALA A O 1
ATOM 630 N N . TYR A 1 82 ? 9.931 -5.054 -14.648 1.00 69.19 82 TYR A N 1
ATOM 631 C CA . TYR A 1 82 ? 10.966 -4.026 -14.822 1.00 69.19 82 TYR A CA 1
ATOM 632 C C . TYR A 1 82 ? 12.290 -4.597 -15.352 1.00 69.19 82 TYR A C 1
ATOM 634 O O . TYR A 1 82 ? 12.963 -3.927 -16.126 1.00 69.19 82 TYR A O 1
ATOM 642 N N . ASP A 1 83 ? 12.637 -5.841 -15.012 1.00 72.06 83 ASP A N 1
ATOM 643 C CA . ASP A 1 83 ? 13.808 -6.525 -15.582 1.00 72.06 83 ASP A CA 1
ATOM 644 C C . ASP A 1 83 ? 13.636 -6.874 -17.074 1.00 72.06 83 ASP A C 1
ATOM 646 O O . ASP A 1 83 ? 14.614 -7.128 -17.776 1.00 72.06 83 ASP A O 1
ATOM 650 N N . ARG A 1 84 ? 12.390 -6.932 -17.568 1.00 75.06 84 ARG A N 1
ATOM 651 C CA . ARG A 1 84 ? 12.046 -7.364 -18.936 1.00 75.06 84 ARG A CA 1
ATOM 652 C C . ARG A 1 84 ? 11.611 -6.223 -19.854 1.00 75.06 84 ARG A C 1
ATOM 654 O O . ARG A 1 84 ? 11.630 -6.403 -21.068 1.00 75.06 84 ARG A O 1
ATOM 661 N N . LEU A 1 85 ? 11.192 -5.090 -19.293 1.00 72.00 85 LEU A N 1
ATOM 662 C CA . LEU A 1 85 ? 10.582 -3.968 -20.008 1.00 72.00 85 LEU A CA 1
ATOM 663 C C . LEU A 1 85 ? 11.331 -2.662 -19.697 1.00 72.00 85 LEU A C 1
ATOM 665 O O . LEU A 1 85 ? 11.767 -2.463 -18.562 1.00 72.00 85 LEU A O 1
ATOM 669 N N . PRO A 1 86 ? 11.435 -1.721 -20.652 1.00 70.50 86 PRO A N 1
ATOM 670 C CA . PRO A 1 86 ? 11.907 -0.370 -20.372 1.00 70.50 86 PRO A CA 1
ATOM 671 C C . PRO A 1 86 ? 11.079 0.276 -19.252 1.00 70.50 86 PRO A C 1
ATOM 673 O O . PRO A 1 86 ? 9.852 0.174 -19.234 1.00 70.50 86 PRO A O 1
ATOM 676 N N . GLY A 1 87 ? 11.727 1.005 -18.337 1.00 64.25 87 GLY A N 1
ATOM 677 C CA . GLY A 1 87 ? 11.059 1.577 -17.157 1.00 64.25 87 GLY A CA 1
ATOM 678 C C . GLY A 1 87 ? 9.859 2.490 -17.461 1.00 64.25 87 GLY A C 1
ATOM 679 O O . GLY A 1 87 ? 8.982 2.631 -16.614 1.00 64.25 87 GLY A O 1
ATOM 680 N N . GLN A 1 88 ? 9.782 3.076 -18.663 1.00 58.81 88 GLN A N 1
ATOM 681 C CA . GLN A 1 88 ? 8.624 3.860 -19.118 1.00 58.81 88 GLN A CA 1
ATOM 682 C C . GLN A 1 88 ? 7.408 2.981 -19.450 1.00 58.81 88 GLN A C 1
ATOM 684 O O . GLN A 1 88 ? 6.292 3.319 -19.065 1.00 58.81 88 GLN A O 1
ATOM 689 N N . GLU A 1 89 ? 7.615 1.827 -20.090 1.00 65.19 89 GLU A N 1
ATOM 690 C CA . GLU A 1 89 ? 6.541 0.875 -20.400 1.00 65.19 89 GLU A CA 1
ATOM 691 C C . GLU A 1 89 ? 5.990 0.241 -19.122 1.00 65.19 89 GLU A C 1
ATOM 693 O O . GLU A 1 89 ? 4.777 0.152 -18.931 1.00 65.19 89 GLU A O 1
ATOM 698 N N . ALA A 1 90 ? 6.881 -0.127 -18.199 1.00 65.75 90 ALA A N 1
ATOM 699 C CA . ALA A 1 90 ? 6.489 -0.691 -16.916 1.00 65.75 90 ALA A CA 1
ATOM 700 C C . ALA A 1 90 ? 5.694 0.310 -16.056 1.00 65.75 90 ALA A C 1
ATOM 702 O O . ALA A 1 90 ? 4.762 -0.080 -15.352 1.00 65.75 90 ALA A O 1
ATOM 703 N N . MET A 1 91 ? 6.009 1.606 -16.149 1.00 63.47 91 MET A N 1
ATOM 704 C CA . MET A 1 91 ? 5.277 2.665 -15.454 1.00 63.47 91 MET A CA 1
ATOM 705 C C . MET A 1 91 ? 3.898 2.916 -16.080 1.00 63.47 91 MET A C 1
ATOM 707 O O . MET A 1 91 ? 2.913 2.998 -15.349 1.00 63.47 91 MET A O 1
ATOM 711 N N . ALA A 1 92 ? 3.798 2.954 -17.414 1.00 67.31 92 ALA A N 1
ATOM 712 C CA . ALA A 1 92 ? 2.517 3.063 -18.116 1.00 67.31 92 ALA A CA 1
ATOM 713 C C . ALA A 1 92 ? 1.586 1.879 -17.790 1.00 67.31 92 ALA A C 1
ATOM 715 O O . ALA A 1 92 ? 0.408 2.073 -17.490 1.00 67.31 92 ALA A O 1
ATOM 716 N N . LEU A 1 93 ? 2.137 0.659 -17.750 1.00 68.25 93 LEU A N 1
ATOM 717 C CA . LEU A 1 93 ? 1.431 -0.539 -17.290 1.00 68.25 93 LEU A CA 1
ATOM 718 C C . LEU A 1 93 ? 1.035 -0.446 -15.813 1.00 68.25 93 LEU A C 1
ATOM 720 O O . LEU A 1 93 ? -0.037 -0.903 -15.429 1.00 68.25 93 LEU A O 1
ATOM 724 N N . ASN A 1 94 ? 1.869 0.160 -14.966 1.00 71.81 94 ASN A N 1
ATOM 725 C CA . ASN A 1 94 ? 1.540 0.320 -13.558 1.00 71.81 94 ASN A CA 1
ATOM 726 C C . ASN A 1 94 ? 0.283 1.170 -13.364 1.00 71.81 94 ASN A C 1
ATOM 728 O O . ASN A 1 94 ? -0.603 0.782 -12.607 1.00 71.81 94 ASN A O 1
ATOM 732 N N . TYR A 1 95 ? 0.154 2.276 -14.099 1.00 68.00 95 TYR A N 1
ATOM 733 C CA . TYR A 1 95 ? -1.000 3.166 -13.995 1.00 68.00 95 TYR A CA 1
ATOM 734 C C . TYR A 1 95 ? -2.331 2.543 -14.451 1.00 68.00 95 TYR A C 1
ATOM 736 O O . TYR A 1 95 ? -3.397 3.040 -14.076 1.00 68.00 95 TYR A O 1
ATOM 744 N N . THR A 1 96 ? -2.316 1.411 -15.165 1.00 74.75 96 THR A N 1
ATOM 745 C CA . THR A 1 96 ? -3.551 0.701 -15.539 1.00 74.75 96 THR A CA 1
ATOM 746 C C . THR A 1 96 ? -4.239 0.023 -14.358 1.00 74.75 96 THR A C 1
ATOM 748 O O . THR A 1 96 ? -5.381 -0.418 -14.494 1.00 74.75 96 THR A O 1
ATOM 751 N N . TRP A 1 97 ? -3.590 -0.058 -13.190 1.00 73.50 97 TRP A N 1
ATOM 752 C CA . TRP A 1 97 ? -4.155 -0.693 -11.997 1.00 73.50 97 TRP A CA 1
ATOM 753 C C . TRP A 1 97 ? -5.489 -0.063 -11.562 1.00 73.50 97 TRP A C 1
ATOM 755 O O . TRP A 1 97 ? -6.398 -0.786 -11.163 1.00 73.50 97 TRP A O 1
ATOM 765 N N . ALA A 1 98 ? -5.645 1.262 -11.682 1.00 67.75 98 ALA A N 1
ATOM 766 C CA . ALA A 1 98 ? -6.874 1.959 -11.302 1.00 67.75 98 ALA A CA 1
ATOM 767 C C . ALA A 1 98 ? -8.054 1.533 -12.189 1.00 67.75 98 ALA A C 1
ATOM 769 O O . ALA A 1 98 ? -9.156 1.281 -11.701 1.00 67.75 98 ALA A O 1
ATOM 770 N N . LEU A 1 99 ? -7.793 1.371 -13.489 1.00 68.62 99 LEU A N 1
ATOM 771 C CA . LEU A 1 99 ? -8.766 0.877 -14.455 1.00 68.62 99 LEU A CA 1
ATOM 772 C C . LEU A 1 99 ? -9.075 -0.611 -14.217 1.00 68.62 99 LEU A C 1
ATOM 774 O O . LEU A 1 99 ? -10.239 -1.006 -14.203 1.00 68.62 99 LEU A O 1
ATOM 778 N N . ALA A 1 100 ? -8.049 -1.426 -13.951 1.00 75.88 100 ALA A N 1
ATOM 779 C CA . ALA A 1 100 ? -8.214 -2.838 -13.612 1.00 75.88 100 ALA A CA 1
ATOM 780 C C . ALA A 1 100 ? -9.067 -3.029 -12.345 1.00 75.88 100 ALA A C 1
ATOM 782 O O . ALA A 1 100 ? -9.972 -3.861 -12.335 1.00 75.88 100 ALA A O 1
ATOM 783 N N . MET A 1 101 ? -8.840 -2.225 -11.302 1.00 73.69 101 MET A N 1
ATOM 784 C CA . MET A 1 101 ? -9.646 -2.232 -10.077 1.00 73.69 101 MET A CA 1
ATOM 785 C C . MET A 1 101 ? -11.091 -1.800 -10.338 1.00 73.69 101 MET A C 1
ATOM 787 O O . MET A 1 101 ? -12.007 -2.420 -9.802 1.00 73.69 101 MET A O 1
ATOM 791 N N . ALA A 1 102 ? -11.315 -0.784 -11.179 1.00 68.88 102 ALA A N 1
ATOM 792 C CA . ALA A 1 102 ? -12.660 -0.356 -11.562 1.00 68.88 102 ALA A CA 1
ATOM 793 C C . ALA A 1 102 ? -13.424 -1.470 -12.297 1.00 68.88 102 ALA A C 1
ATOM 795 O O . ALA A 1 102 ? -14.587 -1.731 -11.989 1.00 68.88 102 ALA A O 1
ATOM 796 N N . PHE A 1 103 ? -12.759 -2.186 -13.209 1.00 70.69 103 PHE A N 1
ATOM 797 C CA . PHE A 1 103 ? -13.356 -3.337 -13.885 1.00 70.69 103 PHE A CA 1
ATOM 798 C C . PHE A 1 103 ? -13.603 -4.514 -12.941 1.00 70.69 103 PHE A C 1
ATOM 800 O O . PHE A 1 103 ? -14.672 -5.115 -13.005 1.00 70.69 103 PHE A O 1
ATOM 807 N N . LEU A 1 104 ? -12.663 -4.824 -12.041 1.00 70.62 104 LEU A N 1
ATOM 808 C CA . LEU A 1 104 ? -12.798 -5.899 -11.051 1.00 70.62 104 LEU A CA 1
ATOM 809 C C . LEU A 1 104 ? -13.853 -5.597 -9.977 1.00 70.62 104 LEU A C 1
ATOM 811 O O . LEU A 1 104 ? -14.456 -6.527 -9.440 1.00 70.62 104 LEU A O 1
ATOM 815 N N . ALA A 1 105 ? -14.139 -4.325 -9.692 1.00 68.31 105 ALA A N 1
ATOM 816 C CA . ALA A 1 105 ? -15.200 -3.938 -8.765 1.00 68.31 105 ALA A CA 1
ATOM 817 C C . ALA A 1 105 ? -16.595 -4.390 -9.241 1.00 68.31 105 ALA A C 1
ATOM 819 O O . ALA A 1 105 ? -17.453 -4.675 -8.404 1.00 68.31 105 ALA A O 1
ATOM 820 N N . VAL A 1 106 ? -16.816 -4.529 -10.556 1.00 67.00 106 VAL A N 1
ATOM 821 C CA . VAL A 1 106 ? -18.094 -5.009 -11.110 1.00 67.00 106 VAL A CA 1
ATOM 822 C C . VAL A 1 106 ? -18.395 -6.454 -10.687 1.00 67.00 106 VAL A C 1
ATOM 824 O O . VAL A 1 106 ? -19.409 -6.662 -10.019 1.00 67.00 106 VAL A O 1
ATOM 827 N N . PRO A 1 107 ? -17.556 -7.461 -11.011 1.00 69.25 107 PRO A N 1
ATOM 828 C CA . PRO A 1 107 ? -17.821 -8.840 -10.619 1.00 69.25 107 PRO A CA 1
ATOM 829 C C . PRO A 1 107 ? -17.569 -9.110 -9.129 1.00 69.25 107 PRO A C 1
ATOM 831 O O . PRO A 1 107 ? -18.260 -9.949 -8.562 1.00 69.25 107 PRO A O 1
ATOM 834 N N . ILE A 1 108 ? -16.607 -8.431 -8.484 1.00 69.12 108 ILE A N 1
ATOM 835 C CA . ILE A 1 108 ? -16.202 -8.754 -7.102 1.00 69.12 108 ILE A CA 1
ATOM 836 C C . ILE A 1 108 ? -17.096 -8.070 -6.061 1.00 69.12 108 ILE A C 1
ATOM 838 O O . ILE A 1 108 ? -17.478 -8.707 -5.082 1.00 69.12 108 ILE A O 1
ATOM 842 N N . LEU A 1 109 ? -17.434 -6.787 -6.245 1.00 64.00 109 LEU A N 1
ATOM 843 C CA . LEU A 1 109 ? -18.290 -6.049 -5.304 1.00 64.00 109 LEU A CA 1
ATOM 844 C C . LEU A 1 109 ? -19.772 -6.035 -5.714 1.00 64.00 109 LEU A C 1
ATOM 846 O O . LEU A 1 109 ? -20.601 -5.545 -4.948 1.00 64.00 109 LEU A O 1
ATOM 850 N N . GLY A 1 110 ? -20.122 -6.525 -6.909 1.00 59.81 110 GLY A N 1
ATOM 851 C CA . GLY A 1 110 ? -21.489 -6.446 -7.439 1.00 59.81 110 GLY A CA 1
ATOM 852 C C . GLY A 1 110 ? -21.944 -5.012 -7.747 1.00 59.81 110 GLY A C 1
ATOM 853 O O . GLY A 1 110 ? -23.141 -4.754 -7.890 1.00 59.81 110 GLY A O 1
ATOM 854 N N . GLN A 1 111 ? -21.005 -4.065 -7.827 1.00 60.28 111 GLN A N 1
ATOM 855 C CA . GLN A 1 111 ? -21.272 -2.669 -8.164 1.00 60.28 111 GLN A CA 1
ATOM 856 C C . GLN A 1 111 ? -21.697 -2.572 -9.635 1.00 60.28 111 GLN A C 1
ATOM 858 O O . GLN A 1 111 ? -20.986 -3.022 -10.535 1.00 60.28 111 GLN A O 1
ATOM 863 N N . ARG A 1 112 ? -22.863 -1.975 -9.902 1.00 59.28 112 ARG A N 1
ATOM 864 C CA . ARG A 1 112 ? -23.302 -1.693 -11.274 1.00 59.28 112 ARG A CA 1
ATOM 865 C C . ARG A 1 112 ? -22.569 -0.451 -11.765 1.00 59.28 112 ARG A C 1
ATOM 867 O O . ARG A 1 112 ? -22.960 0.653 -11.402 1.00 59.28 112 ARG A O 1
ATOM 874 N N . LEU A 1 113 ? -21.533 -0.634 -12.584 1.00 59.00 113 LEU A N 1
ATOM 875 C CA . LEU A 1 113 ? -20.861 0.488 -13.238 1.00 59.00 113 LEU A CA 1
ATOM 876 C C . LEU A 1 113 ? -21.877 1.246 -14.100 1.00 59.00 113 LEU A C 1
ATOM 878 O O . LEU A 1 113 ? -22.445 0.697 -15.049 1.00 59.00 113 LEU A O 1
ATOM 882 N N . THR A 1 114 ? -22.136 2.504 -13.759 1.00 68.69 114 THR A N 1
ATOM 883 C CA . THR A 1 114 ? -22.984 3.358 -14.586 1.00 68.69 114 THR A CA 1
ATOM 884 C C . THR A 1 114 ? -22.195 3.807 -15.817 1.00 68.69 114 THR A C 1
ATOM 886 O O . THR A 1 114 ? -20.965 3.858 -15.811 1.00 68.69 114 THR A O 1
ATOM 889 N N . ARG A 1 115 ? -22.883 4.171 -16.908 1.00 67.31 115 ARG A N 1
ATOM 890 C CA . ARG A 1 115 ? -22.219 4.707 -18.119 1.00 67.31 115 ARG A CA 1
ATOM 891 C C . ARG A 1 115 ? -21.350 5.935 -17.813 1.00 67.31 115 ARG A C 1
ATOM 893 O O . ARG A 1 115 ? -20.381 6.196 -18.517 1.00 67.31 115 ARG A O 1
ATOM 900 N N . MET A 1 116 ? -21.697 6.654 -16.749 1.00 64.62 116 MET A N 1
ATOM 901 C CA . MET A 1 116 ? -20.975 7.811 -16.239 1.00 64.62 116 MET A CA 1
ATOM 902 C C . MET A 1 116 ? -1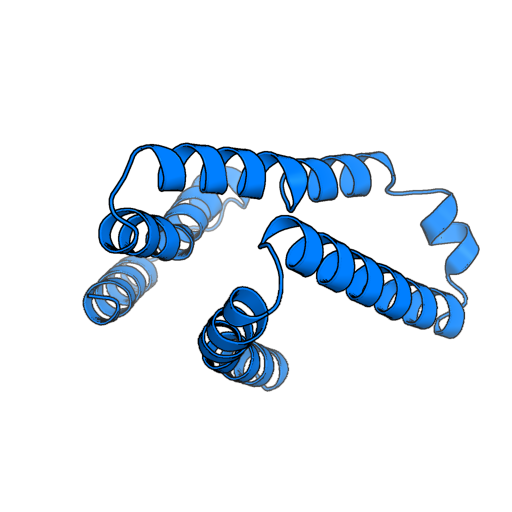9.655 7.416 -15.559 1.00 64.62 116 MET A C 1
ATOM 904 O O . MET A 1 116 ? -18.659 8.091 -15.780 1.00 64.62 116 MET A O 1
ATOM 908 N N . ASP A 1 117 ? -19.611 6.294 -14.831 1.00 64.44 117 ASP A N 1
ATOM 909 C CA . ASP A 1 117 ? -18.377 5.756 -14.232 1.00 64.44 117 ASP A CA 1
ATOM 910 C C . ASP A 1 117 ? -17.392 5.282 -15.306 1.00 64.44 117 ASP A C 1
ATOM 912 O O . ASP A 1 117 ? -16.189 5.505 -15.198 1.00 64.44 117 ASP A O 1
ATOM 916 N N . VAL A 1 118 ? -17.906 4.677 -16.384 1.00 68.25 118 VAL A N 1
ATOM 917 C CA . VAL A 1 118 ? -17.090 4.269 -17.539 1.00 68.25 118 VAL A CA 1
ATOM 918 C C . VAL A 1 118 ? -16.523 5.495 -18.257 1.00 68.25 118 VAL A C 1
ATOM 920 O O . VAL A 1 118 ? -15.329 5.541 -18.538 1.00 68.25 118 VAL A O 1
ATOM 923 N N . ALA A 1 119 ? -17.354 6.508 -18.524 1.00 69.56 119 ALA A N 1
ATOM 924 C CA . ALA A 1 119 ? -16.906 7.746 -19.158 1.00 69.56 119 ALA A CA 1
ATOM 925 C C . ALA A 1 119 ? -15.891 8.503 -18.283 1.00 69.56 119 ALA A C 1
ATOM 927 O O . ALA A 1 119 ? -14.862 8.943 -18.787 1.00 69.56 119 ALA A O 1
ATOM 928 N N . ALA A 1 120 ? -16.131 8.595 -16.972 1.00 67.06 120 ALA A N 1
ATOM 929 C CA . ALA A 1 120 ? -15.200 9.200 -16.024 1.00 67.06 120 ALA A CA 1
ATOM 930 C C . ALA A 1 120 ? -13.885 8.412 -15.929 1.00 67.06 120 ALA A C 1
ATOM 932 O O . ALA A 1 120 ? -12.821 9.022 -15.907 1.00 67.06 120 ALA A O 1
ATOM 933 N N . GLY A 1 121 ? -13.939 7.076 -15.940 1.00 64.69 121 GLY A N 1
ATOM 934 C CA . GLY A 1 121 ? -12.756 6.214 -15.967 1.00 64.69 121 GLY A CA 1
ATOM 935 C C . GLY A 1 121 ? -11.928 6.389 -17.241 1.00 64.69 121 GLY A C 1
ATOM 936 O O . GLY A 1 121 ? -10.708 6.501 -17.162 1.00 64.69 121 GLY A O 1
ATOM 937 N N . LEU A 1 122 ? -12.579 6.488 -18.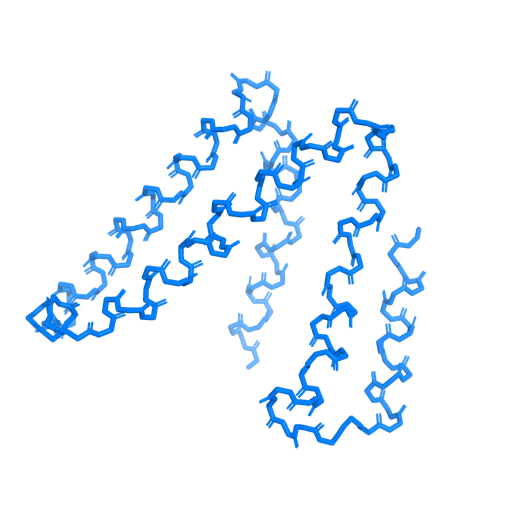405 1.00 68.44 122 LEU A N 1
ATOM 938 C CA . LEU A 1 122 ? -11.911 6.749 -19.684 1.00 68.44 122 LEU A CA 1
ATOM 939 C C . LEU A 1 122 ? -11.288 8.150 -19.737 1.00 68.44 122 LEU A C 1
ATOM 941 O O . LEU A 1 122 ? -10.156 8.284 -20.189 1.00 68.44 122 LEU A O 1
ATOM 945 N N . ILE A 1 123 ? -11.985 9.177 -19.242 1.00 69.69 123 ILE A N 1
ATOM 946 C CA . ILE A 1 123 ? -11.454 10.548 -19.155 1.00 69.69 123 ILE A CA 1
ATOM 947 C C . ILE A 1 123 ? -10.274 10.610 -18.175 1.00 69.69 123 ILE A C 1
ATOM 949 O O . ILE A 1 123 ? -9.250 11.211 -18.487 1.00 69.69 123 ILE A O 1
ATOM 953 N N . ALA A 1 124 ? -10.385 9.955 -17.016 1.00 60.00 124 ALA A N 1
ATOM 954 C CA . ALA A 1 124 ? -9.307 9.879 -16.035 1.00 60.00 124 ALA A CA 1
ATOM 955 C C . ALA A 1 124 ? -8.080 9.145 -16.594 1.00 60.00 124 ALA A C 1
ATOM 957 O O . ALA A 1 124 ? -6.960 9.588 -16.374 1.00 60.00 124 ALA A O 1
ATOM 958 N N . TYR A 1 125 ? -8.283 8.065 -17.353 1.00 63.34 125 TYR A N 1
ATOM 959 C CA . TYR A 1 125 ? -7.201 7.311 -17.986 1.00 63.34 125 TYR A CA 1
ATOM 960 C C . TYR A 1 125 ? -6.567 8.060 -19.167 1.00 63.34 125 TYR A C 1
ATOM 962 O O . TYR A 1 125 ? -5.359 7.989 -19.367 1.00 63.34 125 TYR A O 1
ATOM 970 N N . ALA A 1 126 ? -7.351 8.834 -19.922 1.00 60.91 126 ALA A N 1
ATOM 971 C CA . ALA A 1 126 ? -6.828 9.687 -20.987 1.00 60.91 126 ALA A CA 1
ATOM 972 C C . ALA A 1 126 ? -5.885 10.786 -20.460 1.00 60.91 126 ALA A C 1
ATOM 974 O O . ALA A 1 126 ? -4.993 11.208 -21.184 1.00 60.91 126 ALA A O 1
ATOM 975 N N . GLY A 1 127 ? -6.051 11.224 -19.206 1.00 54.81 127 GLY A N 1
ATOM 976 C CA . GLY A 1 127 ? -5.157 12.191 -18.557 1.00 54.81 127 GLY A CA 1
ATOM 977 C C . GLY A 1 127 ? -3.871 11.601 -17.964 1.00 54.81 127 GLY A C 1
ATOM 978 O O . GLY A 1 127 ? -3.076 12.351 -17.407 1.00 54.81 127 GLY A O 1
ATOM 979 N N . VAL A 1 128 ? -3.686 10.279 -18.027 1.00 54.59 128 VAL A N 1
ATOM 980 C CA . VAL A 1 128 ? -2.521 9.561 -17.471 1.00 54.59 128 VAL A CA 1
ATOM 981 C C . VAL A 1 128 ? -1.414 9.342 -18.519 1.00 54.59 128 VAL A C 1
ATOM 983 O O . VAL A 1 128 ? -0.312 8.935 -18.154 1.00 54.59 128 VAL A O 1
ATOM 986 N N . TRP A 1 129 ? -1.695 9.626 -19.796 1.00 41.09 129 TRP A N 1
ATOM 987 C CA . TRP A 1 129 ? -0.726 9.586 -20.898 1.00 41.09 129 TRP A CA 1
ATOM 988 C C . TRP A 1 129 ? 0.199 10.805 -20.939 1.00 41.09 129 TRP A C 1
ATOM 990 O O . TRP A 1 129 ? -0.283 11.929 -20.673 1.00 41.09 129 TRP A O 1
#

Foldseek 3Di:
DVVVVVVVVVVVCVVVVCVVVVVPDPPVVVQVVVVVVVCVVVQVVCVVVVNNVVVVPDCPVVVVVVVCVPPNPVVVVLVVVVVVDPPVVSVLVVVCVVVVVVVVCCVPVVDDCDPVNVVVSVVVNVVVD

Sequence (129 aa):
MFYGLGAVALWSTVATAFKVALSQMSPLELIWLASLVSWLLMGALVIRQGRLMEALRHGWRTAAWAGLMNPVAYYLVLFGAYDRLPGQEAMALNYTWALAMAFLAVPILGQRLTRMDVAAGLIAYAGVW

Secondary structure (DSSP, 8-state):
-HHHHHHHHHHHHHHHHHHHHTTTS-HHHHHHHHHHHHHHHHHHHHHHTT-HHHHHHS-HHHHHHHHIIIIIIHHHHHHHHHTTS-HHHHHHHHHTHHHHHHHHHHHHH-----HHHHHHHHHHHHTT-